Protein AF-A0A8T3N086-F1 (afdb_monomer)

Mean predicted aligned error: 8.97 Å

Radius of gyration: 14.11 Å; Cα contacts (8 Å, |Δi|>4): 70; chains: 1; bounding box: 45×28×26 Å

Secondary structure (DSSP, 8-state):
----STTTSGGGT--S--PPPTTT-TTS-HHHHHHHHHHHTT--HHHHHHHHT--HHHHHHHHHHHHHHTT-SSHHHHHHHHHH--

pLDDT: mean 80.76, std 19.7, range [35.38, 96.5]

Sequence (86 aa):
IGGSLAGRLADLVHGRGGEIPEDDFPSLTSRERQILALIAKGLTNSAIAERLGLSGKTVANYVSVILAKIDAADRNEATRKVTGAR

Structure (mmCIF, N/CA/C/O backbone):
data_AF-A0A8T3N086-F1
#
_entry.id   AF-A0A8T3N086-F1
#
loop_
_atom_site.group_PDB
_atom_site.id
_atom_site.type_symbol
_atom_site.label_atom_id
_atom_site.label_alt_id
_atom_site.label_comp_id
_atom_site.label_asym_id
_atom_site.label_entity_id
_atom_site.label_seq_id
_atom_site.pdbx_PDB_ins_code
_atom_site.Cartn_x
_atom_site.Cartn_y
_atom_site.Cartn_z
_atom_site.occupancy
_atom_sit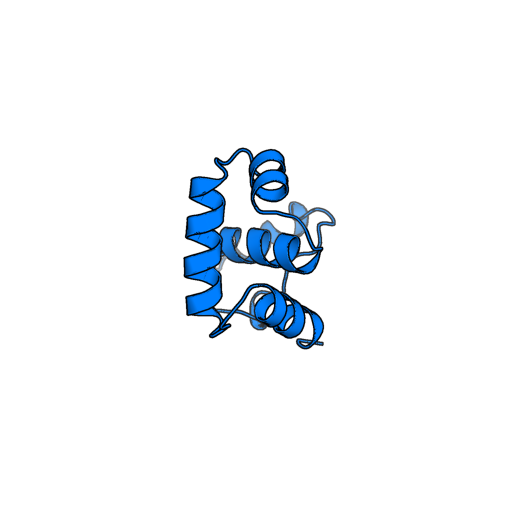e.B_iso_or_equiv
_atom_site.auth_seq_id
_atom_site.auth_comp_id
_atom_site.auth_asym_id
_atom_site.auth_atom_id
_atom_site.pdbx_PDB_model_num
ATOM 1 N N . ILE A 1 1 ? 35.847 -13.425 8.193 1.00 39.56 1 ILE A N 1
ATOM 2 C CA . ILE A 1 1 ? 34.822 -14.320 7.604 1.00 39.56 1 ILE A CA 1
ATOM 3 C C . ILE A 1 1 ? 33.466 -13.787 8.062 1.00 39.56 1 ILE A C 1
ATOM 5 O O . ILE A 1 1 ? 32.954 -14.202 9.089 1.00 39.56 1 ILE A O 1
ATOM 9 N N . GLY A 1 2 ? 32.976 -12.737 7.401 1.00 39.44 2 GLY A N 1
ATOM 10 C CA . GLY A 1 2 ? 31.720 -12.068 7.754 1.00 39.44 2 GLY A CA 1
ATOM 11 C C . GLY A 1 2 ? 30.613 -12.567 6.839 1.00 39.44 2 GLY A C 1
ATOM 12 O O . GLY A 1 2 ? 30.387 -11.983 5.788 1.00 39.44 2 GLY A O 1
ATOM 13 N N . GLY A 1 3 ? 29.998 -13.693 7.196 1.00 35.38 3 GLY A N 1
ATOM 14 C CA . GLY A 1 3 ? 28.915 -14.314 6.436 1.00 35.38 3 GLY A CA 1
ATOM 15 C C . GLY A 1 3 ? 27.600 -14.212 7.196 1.00 35.38 3 GLY A C 1
ATOM 16 O O . GLY A 1 3 ? 27.385 -14.949 8.149 1.00 35.38 3 GLY A O 1
ATOM 17 N N . SER A 1 4 ? 26.773 -13.255 6.777 1.00 45.50 4 SER A N 1
ATOM 18 C CA . SER A 1 4 ? 25.332 -13.089 7.009 1.00 45.50 4 SER A CA 1
ATOM 19 C C . SER A 1 4 ? 24.643 -14.042 8.010 1.00 45.50 4 SER A C 1
ATOM 21 O O . SER A 1 4 ? 24.153 -15.111 7.649 1.00 45.50 4 SER A O 1
ATOM 23 N N . LEU A 1 5 ? 24.486 -13.577 9.255 1.00 42.66 5 LEU A N 1
ATOM 24 C CA . LEU A 1 5 ? 23.416 -14.028 10.163 1.00 42.66 5 LEU A CA 1
ATOM 25 C C . LEU A 1 5 ? 22.077 -13.316 9.860 1.00 42.66 5 LEU A C 1
ATOM 27 O O . LEU A 1 5 ? 21.030 -13.695 10.379 1.00 42.66 5 LEU A O 1
ATOM 31 N N . ALA A 1 6 ? 22.091 -12.312 8.976 1.00 46.38 6 ALA A N 1
ATOM 32 C CA . ALA A 1 6 ? 20.923 -11.499 8.646 1.00 46.38 6 ALA A CA 1
ATOM 33 C C . ALA A 1 6 ? 19.844 -12.264 7.858 1.00 46.38 6 ALA A C 1
ATOM 35 O O . ALA A 1 6 ? 18.683 -11.875 7.892 1.00 46.38 6 ALA A O 1
ATOM 36 N N . GLY A 1 7 ? 20.201 -13.373 7.199 1.00 40.56 7 GLY A N 1
ATOM 37 C CA . GLY A 1 7 ? 19.251 -14.163 6.410 1.00 40.56 7 GLY A CA 1
ATOM 38 C C . GLY A 1 7 ? 18.424 -15.186 7.197 1.00 40.56 7 GLY A C 1
ATOM 39 O O . GLY A 1 7 ? 17.425 -15.654 6.679 1.00 40.56 7 GLY A O 1
ATOM 40 N N . ARG A 1 8 ? 18.813 -15.565 8.426 1.00 48.50 8 ARG A N 1
ATOM 41 C CA . ARG A 1 8 ? 18.220 -16.736 9.120 1.00 48.50 8 ARG A CA 1
ATOM 42 C C . ARG A 1 8 ? 17.385 -16.425 10.361 1.00 48.50 8 ARG A C 1
ATOM 44 O O . ARG A 1 8 ? 16.784 -17.332 10.926 1.00 48.50 8 ARG A O 1
ATOM 51 N N . LEU A 1 9 ? 17.313 -15.161 10.774 1.00 48.09 9 LEU A N 1
ATOM 52 C CA . LEU A 1 9 ? 16.427 -14.725 11.863 1.00 48.09 9 LEU A CA 1
ATOM 53 C C . LEU A 1 9 ? 15.088 -14.161 11.365 1.00 48.09 9 LEU A C 1
ATOM 55 O O . LEU A 1 9 ? 14.139 -14.099 12.142 1.00 48.09 9 LEU A O 1
ATOM 59 N N . ALA A 1 10 ? 14.983 -13.800 10.082 1.00 51.50 10 ALA A N 1
ATOM 60 C CA . ALA A 1 10 ? 13.734 -13.311 9.504 1.00 51.50 10 ALA A CA 1
ATOM 61 C C . ALA A 1 10 ? 12.654 -14.409 9.442 1.00 51.50 10 ALA A C 1
ATOM 63 O O . ALA A 1 10 ? 11.492 -14.125 9.722 1.00 51.50 10 ALA A O 1
ATOM 64 N N . ASP A 1 11 ? 13.025 -15.666 9.183 1.00 46.16 11 ASP A N 1
ATOM 65 C CA . ASP A 1 11 ? 12.068 -16.778 9.046 1.00 46.16 11 ASP A CA 1
ATOM 66 C C . ASP A 1 11 ? 11.333 -17.157 10.343 1.00 46.16 11 ASP A C 1
ATOM 68 O O . ASP A 1 11 ? 10.247 -17.730 10.297 1.00 46.16 11 ASP A O 1
ATOM 72 N N . LEU A 1 12 ? 11.884 -16.838 11.520 1.00 51.12 12 LEU A N 1
ATOM 73 C CA . LEU A 1 12 ? 11.316 -17.282 12.803 1.00 51.12 12 LEU A CA 1
ATOM 74 C C . LEU A 1 12 ? 10.367 -16.266 13.460 1.00 51.12 12 LEU A C 1
ATOM 76 O O . LEU A 1 12 ? 9.714 -16.603 14.447 1.00 51.12 12 LEU A O 1
ATOM 80 N N . VAL A 1 13 ? 10.248 -15.050 12.914 1.00 54.03 13 VAL A N 1
ATOM 81 C CA . VAL A 1 13 ? 9.362 -13.993 13.452 1.00 54.03 13 VAL A CA 1
ATOM 82 C C . VAL A 1 13 ? 8.204 -13.646 12.504 1.00 54.03 13 VAL A C 1
ATOM 84 O O . VAL A 1 13 ? 7.193 -13.103 12.954 1.00 54.03 13 VAL A O 1
ATOM 87 N N . HIS A 1 14 ? 8.273 -14.022 11.223 1.00 53.53 14 HIS A N 1
ATOM 88 C CA . HIS A 1 14 ? 7.198 -13.804 10.246 1.00 53.53 14 HIS A CA 1
ATOM 89 C C . HIS A 1 14 ? 6.061 -14.826 10.416 1.00 53.53 14 HIS A C 1
ATOM 91 O O . HIS A 1 14 ? 5.839 -1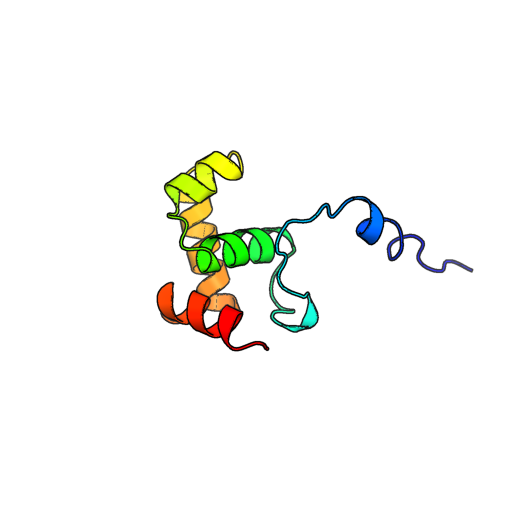5.751 9.635 1.00 53.53 14 HIS A O 1
ATOM 97 N N . GLY A 1 15 ? 5.323 -14.679 11.515 1.00 39.94 15 GLY A N 1
ATOM 98 C CA . GLY A 1 15 ? 4.133 -15.463 11.803 1.00 39.94 15 GLY A CA 1
ATOM 99 C C . GLY A 1 15 ? 3.074 -15.311 10.710 1.00 39.94 15 GLY A C 1
ATOM 100 O O . GLY A 1 15 ? 2.481 -14.248 10.563 1.00 39.94 15 GLY A O 1
ATOM 101 N N . ARG A 1 16 ? 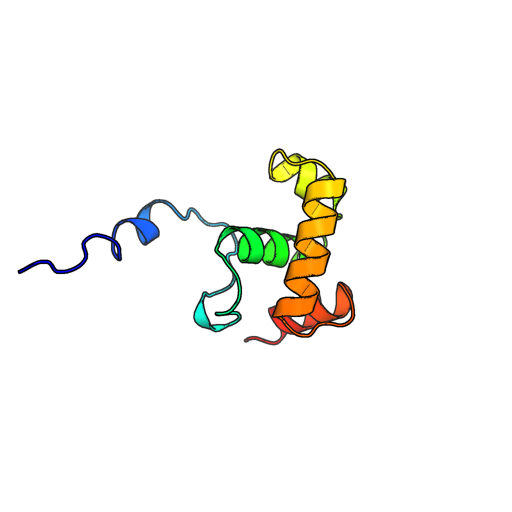2.807 -16.405 9.982 1.00 46.28 16 ARG A N 1
ATOM 102 C CA . ARG A 1 16 ? 1.502 -16.794 9.399 1.00 46.28 16 ARG A CA 1
ATOM 103 C C . ARG A 1 16 ? 0.593 -15.605 9.015 1.00 46.28 16 ARG A C 1
ATOM 105 O O . ARG A 1 16 ? -0.469 -15.401 9.600 1.00 46.28 16 ARG A O 1
ATOM 112 N N . GLY A 1 17 ? 1.017 -14.808 8.030 1.00 43.59 17 GLY A N 1
ATOM 113 C CA . GLY A 1 17 ? 0.397 -13.506 7.757 1.00 43.59 17 GLY A CA 1
ATOM 114 C C . GLY A 1 17 ? 0.089 -13.150 6.304 1.00 43.59 17 GLY A C 1
ATOM 115 O O . GLY A 1 17 ? -0.460 -12.075 6.078 1.00 43.59 17 GLY A O 1
ATOM 116 N N . GLY A 1 18 ? 0.352 -14.010 5.316 1.00 54.00 18 GLY A N 1
ATOM 117 C CA . GLY A 1 18 ? 0.094 -13.698 3.903 1.00 54.00 18 GLY A CA 1
ATOM 118 C C . GLY A 1 18 ? 0.969 -12.549 3.415 1.00 54.00 18 GLY A C 1
ATOM 119 O O . GLY A 1 18 ? 0.473 -11.447 3.183 1.00 54.00 18 GLY A O 1
ATOM 120 N N . GLU A 1 19 ? 2.262 -12.821 3.328 1.00 66.00 19 GLU A N 1
ATOM 121 C CA . GLU A 1 19 ? 3.258 -11.921 2.766 1.00 66.00 19 GLU A CA 1
ATOM 122 C C . GLU A 1 19 ? 3.451 -12.275 1.300 1.00 66.00 19 GLU A C 1
ATOM 124 O O . GLU A 1 19 ? 3.445 -13.449 0.932 1.00 66.00 19 GLU A O 1
ATOM 129 N N . ILE A 1 20 ? 3.549 -11.249 0.464 1.00 71.25 20 ILE A N 1
ATOM 130 C CA . ILE A 1 20 ? 3.874 -11.446 -0.942 1.00 71.25 20 ILE A CA 1
ATOM 131 C C . ILE A 1 20 ? 5.368 -11.798 -1.016 1.00 71.25 20 ILE A C 1
ATOM 133 O O . ILE A 1 20 ? 6.148 -11.077 -0.382 1.00 71.25 20 ILE A O 1
ATOM 137 N N . PRO A 1 21 ? 5.769 -12.873 -1.723 1.00 74.94 21 PRO A N 1
ATOM 138 C CA . PRO A 1 21 ? 7.173 -13.218 -1.926 1.00 74.94 21 PRO A CA 1
ATOM 139 C C . PRO A 1 21 ? 8.000 -12.018 -2.395 1.00 74.94 21 PRO A C 1
ATOM 141 O O . PRO A 1 21 ? 7.515 -11.165 -3.142 1.00 74.94 21 PRO A O 1
ATOM 144 N N . GLU A 1 22 ? 9.255 -11.928 -1.951 1.00 73.62 22 GLU A N 1
ATOM 145 C CA . GLU A 1 22 ? 10.130 -10.816 -2.349 1.00 73.62 22 GLU A CA 1
ATOM 146 C C . GLU A 1 22 ? 10.408 -10.814 -3.857 1.00 73.62 22 GLU A C 1
ATOM 148 O O . GLU A 1 22 ? 10.536 -9.741 -4.448 1.00 73.62 22 GLU A O 1
ATOM 153 N N . ASP A 1 23 ? 10.416 -12.001 -4.468 1.00 77.31 23 ASP A N 1
ATOM 154 C CA . ASP A 1 23 ? 10.673 -12.205 -5.893 1.00 77.31 23 ASP A CA 1
ATOM 155 C C . ASP A 1 23 ? 9.540 -11.690 -6.798 1.00 77.31 23 ASP A C 1
ATOM 157 O O . ASP A 1 23 ? 9.806 -11.274 -7.924 1.00 77.31 23 ASP A O 1
ATOM 161 N N . ASP A 1 24 ? 8.293 -11.644 -6.311 1.00 79.81 24 ASP A N 1
ATOM 162 C CA . ASP A 1 24 ? 7.139 -11.213 -7.117 1.00 79.81 24 ASP A CA 1
ATOM 163 C C . ASP A 1 24 ? 7.140 -9.696 -7.357 1.00 79.81 24 ASP A C 1
ATOM 165 O O . ASP A 1 24 ? 6.716 -9.212 -8.408 1.00 79.81 24 ASP A O 1
ATOM 169 N N . PHE A 1 25 ? 7.621 -8.924 -6.375 1.00 86.56 25 PHE A N 1
ATOM 170 C CA . PHE A 1 25 ? 7.706 -7.463 -6.456 1.00 86.56 25 PHE A CA 1
ATOM 171 C C . PHE A 1 25 ? 8.995 -6.948 -5.794 1.00 86.56 25 PHE A C 1
ATOM 173 O O . PHE A 1 25 ? 8.947 -6.346 -4.711 1.00 86.56 25 PHE A O 1
ATOM 180 N N . PRO A 1 26 ? 10.155 -7.125 -6.453 1.00 85.94 26 PRO A N 1
ATOM 181 C CA . PRO A 1 26 ? 11.461 -6.803 -5.874 1.00 85.94 26 PRO A CA 1
ATOM 182 C C . PRO A 1 26 ? 11.684 -5.297 -5.670 1.00 85.94 26 PRO A C 1
ATOM 184 O O . PRO A 1 26 ? 12.539 -4.892 -4.887 1.00 85.94 26 PRO A O 1
ATOM 187 N N . SER A 1 27 ? 10.906 -4.442 -6.344 1.00 89.62 27 SER A N 1
ATOM 188 C CA . SER A 1 27 ? 10.947 -2.981 -6.176 1.00 89.62 27 SER A CA 1
ATOM 189 C C . SER A 1 27 ? 10.266 -2.492 -4.889 1.00 89.62 27 SER A C 1
ATOM 191 O O . SER A 1 27 ? 10.436 -1.331 -4.487 1.00 89.62 27 SER A O 1
ATOM 193 N N . LEU A 1 28 ? 9.476 -3.350 -4.239 1.00 91.25 28 LEU A N 1
ATOM 194 C CA . LEU A 1 28 ? 8.777 -3.013 -3.008 1.00 91.25 28 LEU A CA 1
ATOM 195 C C . LEU A 1 28 ? 9.671 -3.241 -1.788 1.00 91.25 28 LEU A C 1
ATOM 197 O O . LEU A 1 28 ? 10.525 -4.119 -1.736 1.00 91.25 28 LEU A O 1
ATOM 201 N N . THR A 1 29 ? 9.440 -2.444 -0.759 1.00 91.75 29 THR A N 1
ATOM 202 C CA . THR A 1 29 ? 9.946 -2.667 0.596 1.00 91.75 29 THR A CA 1
ATOM 203 C C . THR A 1 29 ? 9.023 -3.624 1.351 1.00 91.75 29 THR A C 1
ATOM 205 O O . THR A 1 29 ? 7.867 -3.823 0.971 1.00 91.75 29 THR A O 1
ATOM 208 N N . SER A 1 30 ? 9.477 -4.167 2.482 1.00 87.25 30 SER A N 1
ATOM 209 C CA . SER A 1 30 ? 8.661 -5.061 3.320 1.00 87.25 30 SER A CA 1
ATOM 210 C C . SER A 1 30 ? 7.344 -4.407 3.763 1.00 87.25 30 SER A C 1
ATOM 212 O O . SER A 1 30 ? 6.288 -5.039 3.745 1.00 87.25 30 SER A O 1
ATOM 214 N N . ARG A 1 31 ? 7.366 -3.104 4.090 1.00 89.25 31 ARG A N 1
ATOM 215 C CA . ARG A 1 31 ? 6.156 -2.355 4.476 1.00 89.25 31 ARG A CA 1
ATOM 216 C C . ARG A 1 31 ? 5.191 -2.173 3.305 1.00 89.25 31 ARG A C 1
ATOM 218 O O . ARG A 1 31 ? 3.982 -2.289 3.486 1.00 89.25 31 ARG A O 1
ATOM 225 N N . GLU A 1 32 ? 5.710 -1.907 2.112 1.00 92.94 32 GLU A N 1
ATOM 226 C CA . GLU A 1 32 ? 4.904 -1.782 0.895 1.00 92.94 32 GLU A CA 1
ATOM 227 C C . GLU A 1 32 ? 4.270 -3.118 0.499 1.00 92.94 32 GLU A C 1
ATOM 229 O O . GLU A 1 32 ? 3.078 -3.151 0.200 1.00 92.94 32 GLU A O 1
ATOM 234 N N . ARG A 1 33 ? 5.014 -4.229 0.595 1.00 92.75 33 ARG A N 1
ATOM 235 C CA . ARG A 1 33 ? 4.474 -5.586 0.407 1.00 92.75 33 ARG A CA 1
ATOM 236 C C . ARG A 1 33 ? 3.364 -5.898 1.403 1.00 92.75 33 ARG A C 1
ATOM 238 O O . ARG A 1 33 ? 2.323 -6.415 1.010 1.00 92.75 33 ARG A O 1
ATOM 245 N N . GLN A 1 34 ? 3.544 -5.536 2.673 1.00 92.12 34 GLN A N 1
ATOM 246 C CA . GLN A 1 34 ? 2.515 -5.716 3.697 1.00 92.12 34 GLN A CA 1
ATOM 247 C C . GLN A 1 34 ? 1.223 -4.969 3.329 1.00 92.12 34 GLN A C 1
ATOM 249 O O . GLN A 1 34 ? 0.133 -5.531 3.423 1.00 92.12 34 GLN A O 1
ATOM 254 N N . ILE A 1 35 ? 1.331 -3.718 2.877 1.00 94.38 35 ILE A N 1
ATOM 255 C CA . ILE A 1 35 ? 0.174 -2.924 2.440 1.00 94.38 35 ILE A CA 1
ATOM 256 C C . ILE A 1 35 ? -0.456 -3.535 1.182 1.00 94.38 35 ILE A C 1
ATOM 258 O O . ILE A 1 35 ? -1.674 -3.702 1.145 1.00 94.38 35 ILE A O 1
ATOM 262 N N . LEU A 1 36 ? 0.345 -3.931 0.191 1.00 94.19 36 LEU A N 1
ATOM 263 C CA . LEU A 1 36 ? -0.129 -4.571 -1.037 1.00 94.19 36 LEU A CA 1
ATOM 264 C C . LEU A 1 36 ? -0.866 -5.891 -0.752 1.00 94.19 36 LEU A C 1
ATOM 266 O O . LEU A 1 36 ? -1.929 -6.137 -1.318 1.00 94.19 36 LEU A O 1
ATOM 270 N N . ALA A 1 37 ? -0.380 -6.698 0.190 1.00 92.25 37 ALA A N 1
ATOM 271 C CA . ALA A 1 37 ? -1.051 -7.922 0.617 1.00 92.25 37 ALA A CA 1
ATOM 272 C C . ALA A 1 37 ? -2.424 -7.644 1.251 1.00 92.25 37 ALA A C 1
ATOM 274 O O . ALA A 1 37 ? -3.383 -8.384 1.035 1.00 92.25 37 ALA A O 1
ATOM 275 N N . LEU A 1 38 ? -2.550 -6.568 2.034 1.00 93.94 38 LEU A N 1
ATOM 276 C CA . LEU A 1 38 ? -3.838 -6.148 2.594 1.00 93.94 38 LEU A CA 1
ATOM 277 C C . LEU A 1 38 ? -4.766 -5.577 1.514 1.00 93.94 38 LEU A C 1
ATOM 279 O O . LEU A 1 38 ? -5.977 -5.795 1.575 1.00 93.94 38 LEU A O 1
ATOM 283 N N . ILE A 1 39 ? -4.209 -4.901 0.505 1.00 93.62 39 ILE A N 1
ATOM 284 C CA . ILE A 1 39 ? -4.961 -4.449 -0.668 1.00 93.62 39 ILE A CA 1
ATOM 285 C C . ILE A 1 39 ? -5.554 -5.642 -1.413 1.00 93.62 39 ILE A C 1
ATOM 287 O O . ILE A 1 39 ? -6.756 -5.630 -1.679 1.00 93.62 39 ILE A O 1
ATOM 291 N N . ALA A 1 40 ? -4.743 -6.672 -1.671 1.00 91.81 40 ALA A N 1
ATOM 292 C CA . ALA A 1 40 ? -5.152 -7.897 -2.353 1.00 91.81 40 ALA A CA 1
ATOM 293 C C . ALA A 1 40 ? -6.206 -8.696 -1.567 1.00 91.81 40 ALA A C 1
ATOM 295 O O . ALA A 1 40 ? -7.056 -9.355 -2.155 1.00 91.81 40 ALA A O 1
ATOM 296 N N . LYS A 1 41 ? -6.211 -8.576 -0.233 1.00 91.56 41 LYS A N 1
ATOM 297 C CA . LYS A 1 41 ? -7.271 -9.099 0.649 1.00 91.56 41 LYS A CA 1
ATOM 298 C C . LYS A 1 41 ? -8.562 -8.255 0.625 1.00 91.56 41 LYS A C 1
ATOM 300 O O . LYS A 1 41 ? -9.508 -8.588 1.329 1.00 91.56 41 LYS A O 1
ATOM 305 N N . GLY A 1 42 ? -8.607 -7.159 -0.137 1.00 93.19 42 GLY A N 1
ATOM 306 C CA . GLY A 1 42 ? -9.782 -6.295 -0.291 1.00 93.19 42 GLY A CA 1
ATOM 307 C C . GLY A 1 42 ? -9.951 -5.208 0.780 1.00 93.19 42 GLY A C 1
ATOM 308 O O . GLY A 1 42 ? -10.984 -4.546 0.807 1.00 93.19 42 GLY A O 1
ATOM 309 N N . LEU A 1 43 ? -8.967 -4.976 1.660 1.00 95.31 43 LEU A N 1
ATOM 310 C CA . LEU A 1 43 ? -9.133 -4.044 2.789 1.00 95.31 43 LEU A CA 1
ATOM 311 C C . LEU A 1 43 ? -9.044 -2.576 2.363 1.00 95.31 43 LEU A C 1
ATOM 313 O O . LEU A 1 43 ? -8.053 -2.158 1.769 1.00 95.31 43 LEU A O 1
ATOM 317 N N . THR A 1 44 ? -10.014 -1.750 2.749 1.00 96.06 44 THR A N 1
ATOM 318 C CA . THR A 1 44 ? -9.990 -0.301 2.482 1.00 96.06 44 THR A CA 1
ATOM 319 C C . THR A 1 44 ? -8.779 0.392 3.122 1.00 96.06 44 THR A C 1
ATOM 321 O O . THR A 1 44 ? -8.180 -0.119 4.069 1.00 96.06 44 THR A O 1
ATOM 324 N N . ASN A 1 45 ? -8.423 1.589 2.643 1.00 95.00 45 ASN A N 1
ATOM 325 C CA . ASN A 1 45 ? -7.300 2.347 3.211 1.00 95.00 45 ASN A CA 1
ATOM 326 C C . ASN A 1 45 ? -7.493 2.630 4.711 1.00 95.00 45 ASN A C 1
ATOM 328 O O . ASN A 1 45 ? -6.516 2.597 5.451 1.00 95.00 45 ASN A O 1
ATOM 332 N N . SER A 1 46 ? -8.734 2.843 5.164 1.00 95.75 46 SER A N 1
ATOM 333 C CA . SER A 1 46 ? -9.062 3.016 6.585 1.00 95.75 46 SER A CA 1
ATOM 334 C C . SER A 1 46 ? -8.836 1.735 7.390 1.00 95.75 46 SER A C 1
ATOM 336 O O . SER A 1 46 ? -8.176 1.780 8.420 1.00 95.75 46 SER A O 1
ATOM 338 N N . ALA A 1 47 ? -9.276 0.577 6.888 1.00 96.06 47 ALA A N 1
ATOM 339 C CA . ALA A 1 47 ? -9.048 -0.704 7.563 1.00 96.06 47 ALA A CA 1
ATOM 340 C C . ALA A 1 47 ? -7.553 -1.070 7.625 1.00 96.06 47 ALA A C 1
ATOM 342 O O . ALA A 1 47 ? -7.065 -1.609 8.617 1.00 96.06 47 ALA A O 1
ATOM 343 N N . ILE A 1 48 ? -6.798 -0.756 6.567 1.00 95.00 48 ILE A N 1
ATOM 344 C CA . ILE A 1 48 ? -5.338 -0.910 6.551 1.00 95.00 48 ILE A CA 1
ATOM 345 C C . ILE A 1 48 ? -4.694 0.035 7.570 1.00 95.00 48 ILE A C 1
ATOM 347 O O . ILE A 1 48 ? -3.789 -0.373 8.293 1.00 95.00 48 ILE A O 1
ATOM 351 N N . ALA A 1 49 ? -5.159 1.283 7.635 1.00 93.94 49 ALA A N 1
ATOM 352 C CA . ALA A 1 49 ? -4.659 2.291 8.559 1.00 93.94 49 ALA A CA 1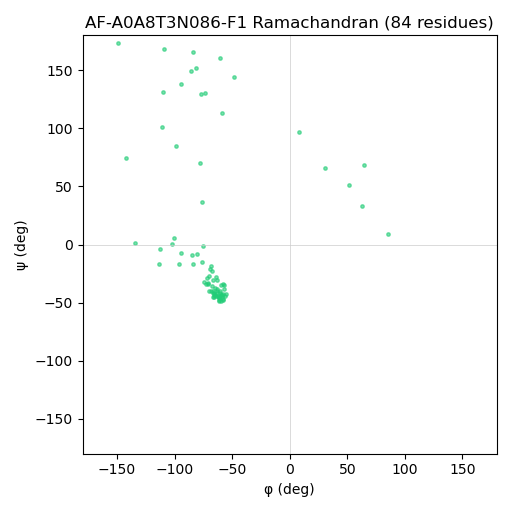
ATOM 353 C C . ALA A 1 49 ? -4.842 1.848 10.015 1.00 93.94 49 ALA A C 1
ATOM 355 O O . ALA A 1 49 ? -3.867 1.821 10.762 1.00 93.94 49 ALA A O 1
ATOM 356 N N . GLU A 1 50 ? -6.039 1.388 10.379 1.00 95.75 50 GLU A N 1
ATOM 357 C CA . GLU A 1 50 ? -6.338 0.829 11.702 1.00 95.75 50 GLU A CA 1
ATOM 358 C C . GLU A 1 50 ? -5.444 -0.370 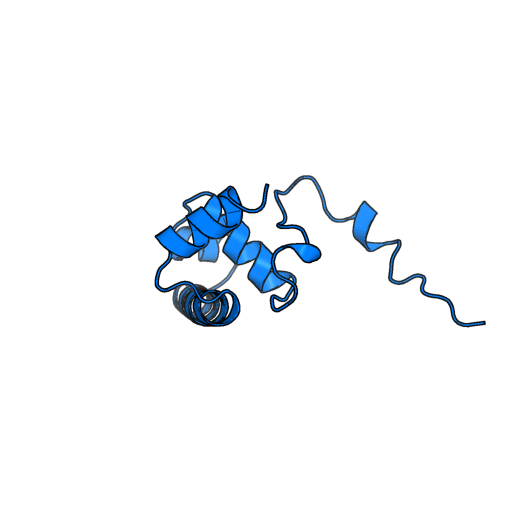12.030 1.00 95.75 50 GLU A C 1
ATOM 360 O O . GLU A 1 50 ? -4.826 -0.420 13.091 1.00 95.75 50 GLU A O 1
ATOM 365 N N . ARG A 1 51 ? -5.300 -1.312 11.091 1.00 93.81 51 ARG A N 1
ATOM 366 C CA . ARG A 1 51 ? -4.507 -2.529 11.308 1.00 93.81 51 ARG A CA 1
ATOM 367 C C . ARG A 1 51 ? -3.012 -2.260 11.466 1.00 93.81 51 ARG A C 1
ATOM 369 O O . ARG A 1 51 ? -2.320 -3.025 12.131 1.00 93.81 51 ARG A O 1
ATOM 376 N N . LEU A 1 52 ? -2.508 -1.216 10.815 1.00 90.88 52 LEU A N 1
ATOM 377 C CA . LEU A 1 52 ? -1.088 -0.876 10.787 1.00 90.88 52 LEU A CA 1
ATOM 378 C C . LEU A 1 52 ? -0.712 0.281 11.723 1.00 90.88 52 LEU A C 1
ATOM 380 O O . LEU A 1 52 ? 0.464 0.659 11.739 1.00 90.88 52 LEU A O 1
ATOM 384 N N . GLY A 1 53 ? -1.676 0.842 12.463 1.00 91.69 53 GLY A N 1
ATOM 385 C CA . GLY A 1 53 ? -1.477 2.008 13.329 1.00 91.69 53 GLY A CA 1
ATOM 386 C C . GLY A 1 53 ? -1.075 3.271 12.561 1.00 91.69 53 GLY A C 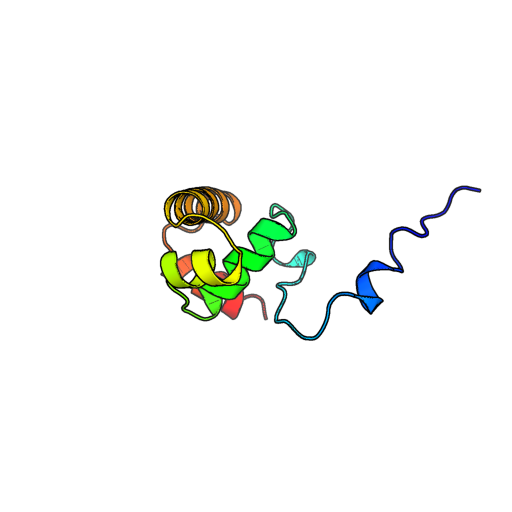1
ATOM 387 O O . GLY A 1 53 ? -0.275 4.066 13.047 1.00 91.69 53 GLY A O 1
ATOM 388 N N . LEU A 1 54 ? -1.562 3.430 11.330 1.00 92.75 54 LEU A N 1
ATOM 389 C CA . LEU A 1 54 ? -1.252 4.553 10.443 1.00 92.75 54 LEU A CA 1
ATOM 390 C C . LEU A 1 54 ? -2.459 5.478 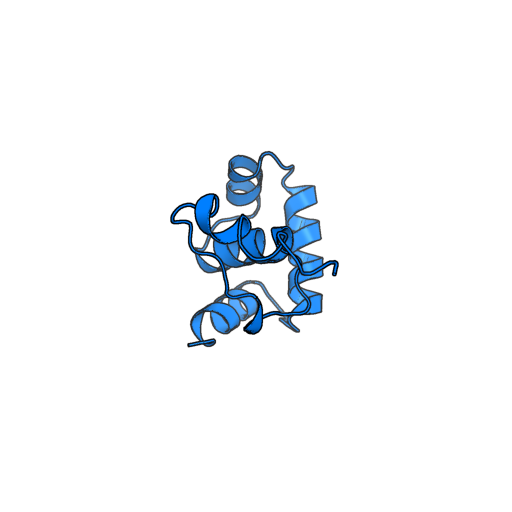10.279 1.00 92.75 54 LEU A C 1
ATOM 392 O O . LEU A 1 54 ? -3.584 5.127 10.613 1.00 92.75 54 LEU A O 1
ATOM 396 N N . SER A 1 55 ? -2.238 6.659 9.698 1.00 95.31 55 SER A N 1
ATOM 397 C CA . SER A 1 55 ? -3.345 7.490 9.219 1.00 95.31 55 SER A CA 1
ATOM 398 C C . SER A 1 55 ? -3.832 7.016 7.846 1.00 95.31 55 SER A C 1
ATOM 400 O O . SER A 1 55 ? -3.044 6.522 7.031 1.00 95.31 55 SER A O 1
ATOM 402 N N . GLY A 1 56 ? -5.111 7.246 7.534 1.00 93.81 56 GLY A N 1
ATOM 403 C CA . GLY A 1 56 ? -5.658 6.964 6.201 1.00 93.81 56 GLY A CA 1
ATOM 404 C C . GLY A 1 56 ? -4.908 7.695 5.078 1.00 93.81 56 GLY A C 1
ATOM 405 O O . GLY A 1 56 ? -4.681 7.120 4.016 1.00 93.81 56 GLY A O 1
ATOM 406 N N . LYS A 1 57 ? -4.432 8.924 5.334 1.00 94.12 57 LYS A N 1
ATOM 407 C CA . LYS A 1 57 ? -3.598 9.695 4.396 1.00 94.12 57 LYS A CA 1
ATOM 408 C C . LYS A 1 57 ? -2.240 9.036 4.163 1.00 94.12 57 LYS A C 1
ATOM 410 O O . LYS A 1 57 ? -1.781 8.959 3.029 1.00 94.12 57 LYS A O 1
ATOM 415 N N . THR A 1 58 ? -1.612 8.531 5.222 1.00 94.31 58 THR A N 1
ATOM 416 C CA . THR A 1 58 ? -0.346 7.798 5.123 1.00 94.31 58 THR A CA 1
ATOM 417 C C . THR A 1 58 ? -0.521 6.541 4.277 1.00 94.31 58 THR A C 1
ATOM 419 O O . THR A 1 58 ? 0.274 6.302 3.374 1.00 94.31 58 THR A O 1
ATOM 422 N N . VAL A 1 59 ? -1.585 5.769 4.516 1.00 96.06 59 VAL A N 1
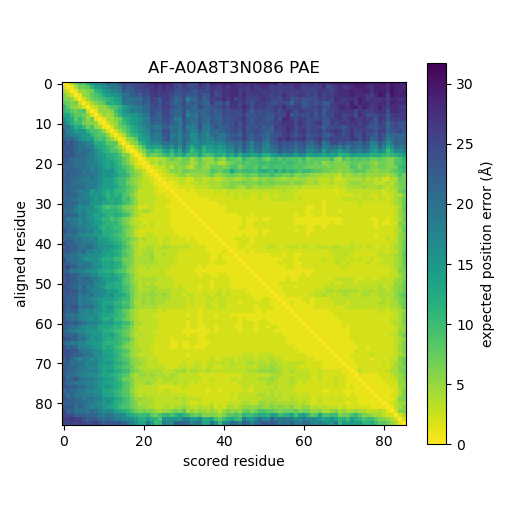ATOM 423 C CA . VAL A 1 59 ? -1.885 4.583 3.704 1.00 96.06 59 VAL A CA 1
ATOM 424 C C . VAL A 1 59 ? -2.159 4.961 2.253 1.00 96.06 59 VAL A C 1
ATOM 426 O O . VAL A 1 59 ? -1.609 4.321 1.367 1.00 96.06 59 VAL A O 1
ATOM 429 N N . ALA A 1 60 ? -2.941 6.011 1.993 1.00 95.19 60 ALA A N 1
ATOM 430 C CA . ALA A 1 60 ? -3.201 6.481 0.633 1.00 95.19 60 ALA A CA 1
ATOM 431 C C . ALA A 1 60 ? -1.904 6.843 -0.111 1.00 95.19 60 ALA A C 1
ATOM 433 O O . ALA A 1 60 ? -1.729 6.429 -1.253 1.00 95.19 60 ALA A O 1
ATOM 434 N N . ASN A 1 61 ? -0.964 7.524 0.553 1.00 96.50 61 ASN A N 1
ATOM 435 C CA . ASN A 1 61 ? 0.349 7.819 -0.023 1.00 96.50 61 ASN A CA 1
ATOM 436 C C . ASN A 1 61 ? 1.131 6.540 -0.349 1.00 96.50 61 ASN A C 1
ATOM 438 O O . ASN A 1 61 ? 1.689 6.431 -1.439 1.00 96.50 61 ASN A O 1
ATOM 442 N N . TYR A 1 62 ? 1.147 5.563 0.565 1.00 96.06 62 TYR A N 1
ATOM 443 C CA . TYR A 1 62 ? 1.767 4.266 0.292 1.00 96.06 62 TYR A CA 1
ATOM 444 C C . TYR A 1 62 ? 1.112 3.566 -0.897 1.00 96.06 62 TYR A C 1
ATOM 446 O O . TYR A 1 62 ? 1.831 3.056 -1.747 1.00 96.06 62 TYR A O 1
ATOM 454 N N . VAL A 1 63 ? -0.222 3.569 -0.999 1.00 95.69 63 VAL A N 1
ATOM 455 C CA . VAL A 1 63 ? -0.932 2.974 -2.141 1.00 95.69 63 VAL A CA 1
ATOM 456 C C . VAL A 1 63 ? -0.476 3.621 -3.446 1.00 95.69 63 VAL A C 1
ATOM 458 O O . VAL A 1 63 ? -0.110 2.897 -4.363 1.00 95.69 63 VAL A O 1
ATOM 461 N N . SER A 1 64 ? -0.413 4.952 -3.522 1.00 96.19 64 SER A N 1
ATOM 462 C CA . SER A 1 64 ? 0.056 5.648 -4.728 1.00 96.19 64 SER A CA 1
ATOM 463 C C . SER A 1 64 ? 1.482 5.253 -5.123 1.00 96.19 64 SER A C 1
ATOM 465 O O . SER A 1 64 ? 1.745 4.994 -6.294 1.00 96.19 64 SER A O 1
ATOM 467 N N . VAL A 1 65 ? 2.399 5.162 -4.152 1.00 96.06 65 VAL A N 1
ATOM 468 C CA . VAL A 1 65 ? 3.787 4.735 -4.402 1.00 96.06 65 VAL A CA 1
ATOM 469 C C . VAL A 1 65 ? 3.843 3.278 -4.861 1.00 96.06 65 VAL A C 1
ATOM 471 O O . VAL A 1 65 ? 4.559 2.963 -5.806 1.00 96.06 65 VAL A O 1
ATOM 474 N N . ILE A 1 66 ? 3.074 2.392 -4.228 1.00 95.50 66 ILE A N 1
ATOM 475 C CA . ILE A 1 66 ? 3.014 0.970 -4.582 1.00 95.50 66 ILE A CA 1
ATOM 476 C C . ILE A 1 66 ? 2.508 0.797 -6.011 1.00 95.50 66 ILE A C 1
ATOM 478 O O . ILE A 1 66 ? 3.150 0.093 -6.782 1.00 95.50 66 ILE A O 1
ATOM 482 N N . LEU A 1 67 ? 1.401 1.457 -6.371 1.00 95.31 67 LEU A N 1
ATOM 483 C CA . LEU A 1 67 ? 0.826 1.401 -7.717 1.00 95.31 67 LEU A CA 1
ATOM 484 C C . LEU A 1 67 ? 1.846 1.822 -8.778 1.00 95.31 67 LEU A C 1
ATOM 486 O O . LEU A 1 67 ? 2.027 1.109 -9.761 1.00 95.31 67 LEU A O 1
ATOM 490 N N . ALA A 1 68 ? 2.583 2.908 -8.530 1.00 95.69 68 ALA A N 1
ATOM 491 C CA . ALA A 1 68 ? 3.654 3.348 -9.418 1.00 95.69 68 ALA A CA 1
ATOM 492 C C . ALA A 1 68 ? 4.797 2.319 -9.523 1.00 95.69 68 ALA A C 1
ATOM 494 O O . ALA A 1 68 ? 5.314 2.079 -10.609 1.00 95.69 68 ALA A O 1
ATOM 495 N N . LYS A 1 69 ? 5.188 1.681 -8.413 1.00 94.25 69 LYS A N 1
ATOM 496 C CA . LYS A 1 69 ? 6.294 0.708 -8.381 1.00 94.25 69 LYS A CA 1
ATOM 497 C C . LYS A 1 69 ? 5.984 -0.627 -9.055 1.00 94.25 69 LYS A C 1
ATOM 499 O O . LYS A 1 69 ? 6.917 -1.285 -9.512 1.00 94.25 69 LYS A O 1
ATOM 504 N N . ILE A 1 70 ? 4.719 -1.043 -9.068 1.00 92.94 70 ILE A N 1
ATOM 505 C CA . ILE A 1 70 ? 4.275 -2.299 -9.698 1.00 92.94 70 ILE A CA 1
ATOM 506 C C . ILE A 1 70 ? 3.644 -2.075 -11.076 1.00 92.94 70 ILE A C 1
ATOM 508 O O . ILE A 1 70 ? 3.098 -3.019 -11.654 1.00 92.94 70 ILE A O 1
ATOM 512 N N . ASP A 1 71 ? 3.688 -0.836 -11.573 1.00 93.44 71 ASP A N 1
ATOM 513 C CA . ASP A 1 71 ? 3.078 -0.407 -12.832 1.00 93.44 71 ASP A CA 1
ATOM 514 C C . ASP A 1 71 ? 1.597 -0.813 -12.925 1.00 93.44 71 ASP A C 1
ATOM 516 O O . ASP A 1 71 ? 1.176 -1.518 -13.839 1.00 93.44 71 ASP A O 1
ATOM 520 N N . ALA A 1 72 ? 0.821 -0.481 -11.890 1.00 94.81 72 ALA A N 1
ATOM 521 C CA . ALA A 1 72 ? -0.619 -0.714 -11.842 1.00 94.81 72 ALA A CA 1
ATOM 522 C C . ALA A 1 72 ? -1.368 0.618 -11.933 1.00 94.81 72 ALA A C 1
ATOM 524 O O . ALA A 1 72 ? -1.092 1.545 -11.171 1.00 94.81 72 ALA A O 1
ATOM 525 N N . ALA A 1 73 ? -2.359 0.698 -12.819 1.00 92.62 73 ALA A N 1
ATOM 526 C CA . ALA A 1 73 ? -3.180 1.889 -13.005 1.00 92.62 73 ALA A CA 1
ATOM 527 C C . ALA A 1 73 ? -4.122 2.130 -11.820 1.00 92.62 73 ALA A C 1
ATOM 529 O O . ALA A 1 73 ? -4.419 3.272 -11.467 1.00 92.62 73 ALA A O 1
ATOM 530 N N . ASP A 1 74 ? -4.599 1.053 -11.194 1.00 93.81 74 ASP A N 1
ATOM 531 C CA . ASP A 1 74 ? -5.522 1.139 -10.076 1.00 93.81 74 ASP A CA 1
ATOM 532 C C . ASP A 1 74 ? -5.377 -0.019 -9.078 1.00 93.81 74 ASP A C 1
ATOM 534 O O . ASP A 1 74 ? -4.653 -1.002 -9.255 1.00 93.81 74 ASP A O 1
ATOM 538 N N . ARG A 1 75 ? -6.113 0.115 -7.977 1.00 92.81 75 ARG A N 1
ATOM 539 C CA . ARG A 1 75 ? -6.164 -0.860 -6.890 1.00 92.81 75 ARG A CA 1
ATOM 540 C C . ARG A 1 75 ? -6.658 -2.247 -7.335 1.00 92.81 75 ARG A C 1
ATOM 542 O O . ARG A 1 75 ? -6.213 -3.261 -6.787 1.00 92.81 75 ARG A O 1
ATOM 549 N N . ASN A 1 76 ? -7.589 -2.307 -8.285 1.00 93.75 76 ASN A N 1
ATOM 550 C CA . ASN A 1 76 ? -8.098 -3.573 -8.807 1.00 93.75 76 ASN A CA 1
ATOM 551 C C . ASN A 1 76 ? -7.013 -4.266 -9.632 1.00 93.75 76 ASN A C 1
ATOM 553 O O . ASN A 1 76 ? -6.832 -5.474 -9.509 1.00 93.75 76 ASN A O 1
ATOM 557 N N . GLU A 1 77 ? -6.253 -3.512 -10.423 1.00 92.50 77 GLU A N 1
ATOM 558 C CA . GLU A 1 77 ? -5.091 -4.025 -11.137 1.00 92.50 77 GLU A CA 1
ATOM 559 C C . GLU A 1 77 ? -4.020 -4.547 -10.183 1.00 92.50 77 GLU A C 1
ATOM 561 O O . GLU A 1 77 ? -3.562 -5.674 -10.360 1.00 92.50 77 GLU A O 1
ATOM 566 N N . ALA A 1 78 ? -3.701 -3.811 -9.117 1.00 92.25 78 ALA A N 1
ATOM 567 C CA . ALA A 1 78 ? -2.788 -4.289 -8.079 1.00 92.25 78 ALA A CA 1
ATOM 568 C C . ALA A 1 78 ? -3.242 -5.636 -7.488 1.00 92.25 78 ALA A C 1
ATOM 570 O O . ALA A 1 78 ? -2.445 -6.558 -7.337 1.00 92.25 78 ALA A O 1
ATOM 571 N N . THR A 1 79 ? -4.543 -5.785 -7.222 1.00 92.62 79 THR A N 1
ATOM 572 C CA . THR A 1 79 ? -5.130 -7.039 -6.716 1.00 92.62 79 THR A CA 1
ATOM 573 C C . THR A 1 79 ? -4.981 -8.187 -7.720 1.00 92.62 79 THR A C 1
ATOM 575 O O . THR A 1 79 ? -4.631 -9.308 -7.337 1.00 92.62 79 THR A O 1
ATOM 578 N N . ARG A 1 80 ? -5.198 -7.916 -9.015 1.00 91.62 80 ARG A N 1
ATOM 579 C CA . ARG A 1 80 ? -4.996 -8.902 -10.088 1.00 91.62 80 ARG A CA 1
ATOM 580 C C . ARG A 1 80 ? -3.535 -9.325 -10.199 1.00 91.62 80 ARG A C 1
ATOM 582 O O . ARG A 1 80 ? -3.290 -10.521 -10.292 1.00 91.62 80 ARG A O 1
ATOM 589 N N . LYS A 1 81 ? -2.582 -8.387 -10.137 1.00 89.50 81 LYS A N 1
ATOM 590 C CA . LYS A 1 81 ? -1.143 -8.694 -10.219 1.00 89.50 81 LYS A CA 1
ATOM 591 C C . LYS A 1 81 ? -0.687 -9.612 -9.086 1.00 89.50 81 LYS A C 1
ATOM 593 O O . LYS A 1 81 ? 0.014 -10.576 -9.347 1.00 89.50 81 LYS A O 1
ATOM 598 N N . VAL A 1 82 ? -1.156 -9.384 -7.857 1.00 88.81 82 VAL A N 1
ATOM 599 C CA . VAL A 1 82 ? -0.850 -10.268 -6.714 1.00 88.81 82 VAL A CA 1
ATOM 600 C C . VAL A 1 82 ? -1.476 -11.655 -6.876 1.00 88.81 82 VAL A C 1
ATOM 602 O O . VAL A 1 82 ? -0.862 -12.659 -6.542 1.00 88.81 82 VAL A O 1
ATOM 605 N N . THR A 1 83 ? -2.708 -11.726 -7.382 1.00 81.62 83 THR A N 1
ATOM 606 C CA . THR A 1 83 ? -3.415 -13.009 -7.546 1.00 81.62 83 THR A CA 1
ATOM 607 C C . THR A 1 83 ? -2.870 -13.826 -8.722 1.00 81.62 83 THR A C 1
ATOM 609 O O . THR A 1 83 ? -2.898 -15.054 -8.678 1.00 81.62 83 THR A O 1
ATOM 612 N N . GLY A 1 84 ? -2.398 -13.144 -9.769 1.00 72.06 84 GLY A N 1
ATOM 613 C CA . GLY A 1 84 ? -1.843 -13.734 -10.985 1.00 72.06 84 GLY A CA 1
ATOM 614 C C . GLY A 1 84 ? -0.358 -14.092 -10.911 1.00 72.06 84 GLY A C 1
ATOM 615 O O . GLY A 1 84 ? 0.117 -14.765 -11.816 1.00 72.06 84 GLY A O 1
ATOM 616 N N . ALA A 1 85 ? 0.364 -13.690 -9.860 1.00 61.81 85 ALA A N 1
ATOM 617 C CA . ALA A 1 85 ? 1.770 -14.044 -9.628 1.00 61.81 85 ALA A CA 1
ATOM 618 C C . ALA A 1 85 ? 1.957 -15.495 -9.113 1.00 61.81 85 ALA A C 1
ATOM 620 O O . ALA A 1 85 ? 2.787 -15.752 -8.252 1.00 61.81 85 ALA A O 1
ATOM 621 N N . ARG A 1 86 ? 1.145 -16.448 -9.586 1.00 53.16 86 ARG A N 1
ATOM 622 C CA . ARG A 1 86 ? 1.124 -17.845 -9.117 1.00 53.16 86 ARG A CA 1
ATOM 623 C C . ARG A 1 86 ? 1.684 -18.828 -10.129 1.00 53.16 86 ARG A C 1
ATOM 625 O O .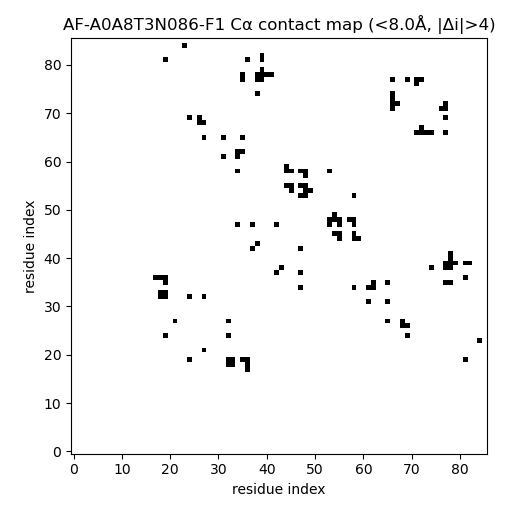 ARG A 1 86 ? 1.356 -18.673 -11.324 1.00 53.16 86 ARG A O 1
#

Foldseek 3Di:
DDDDPPPPPVVVPPPDQQFQDCVLQVLDDSVLRSLLRVLLVVDQLVRVCVVVVHDSVVSVVSLVVSCVSNVHPDSVSSNVSSVVSD

Solvent-accessible surface area (backbone atoms only — not comparable to full-atom values): 5304 Å² total; per-residue (Å²): 138,91,75,75,70,77,76,71,58,58,75,81,68,68,68,92,70,72,73,62,61,62,84,82,48,70,83,51,50,75,70,51,35,51,51,50,36,42,45,54,71,67,50,49,50,58,59,48,8,65,76,67,77,48,49,47,66,57,39,48,52,50,50,56,53,48,29,64,68,70,74,28,95,45,72,67,49,48,28,48,55,66,68,63,74,113

Nearest PDB structures (foldseek):
  1zlj-assembly2_C  TM=9.659E-01  e=2.173E-03  Mycobacterium tuberculosis
  4wsz-assembly1_A  TM=9.834E-01  e=3.779E-03  unclassified
  4wsz-assembly1_B  TM=9.756E-01  e=3.576E-03  unclassified
  4gvp-assembly1_A  TM=9.730E-01  e=5.567E-03  Staphylococcus aureus subsp. aureus Mu50
  3kln-assembly1_A  TM=8.046E-01  e=6.219E-03  Vibrio cholerae O1 biovar El Tor